Protein AF-A0A8S3CAP5-F1 (afdb_monomer_lite)

InterPro domains:
  IPR004045 Glutathione S-transferase, N-terminal [PF02798] (1-27)
  IPR004045 Glutathione S-transferase, N-terminal [PS50404] (1-33)
  IPR036249 Thioredoxin-like superfamily [SSF52833] (1-28)
  IPR050213 Glutathione S-transferase superfamily [PTHR11571] (1-60)

Organism: NCBI:txid392030

Secondary structure (DSSP, 8-state):
--S-S-EEEETTEEEE-HHHHHHHHHHHTT-S-SSHHHHHHHHHHHHHHHHHHHHHHHHH-

Seq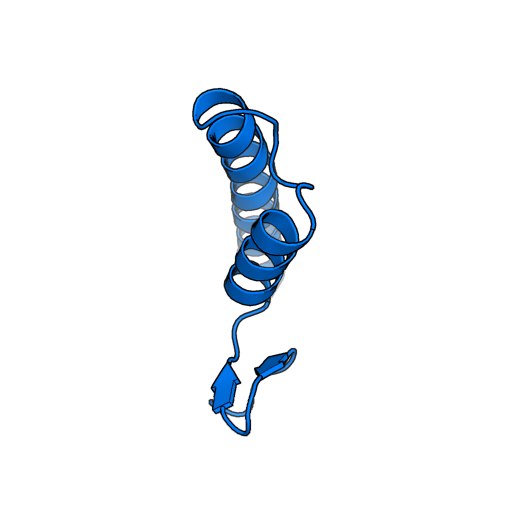uence (61 aa):
PLGQLPVLEIDGGKFPQSLAITRYLARQLKLGGKNDLESLKCDVIVDTMQELNEGYYRAWF

Structure (mmCIF, N/CA/C/O backbone):
data_AF-A0A8S3CAP5-F1
#
_entry.id   AF-A0A8S3CAP5-F1
#
loop_
_atom_site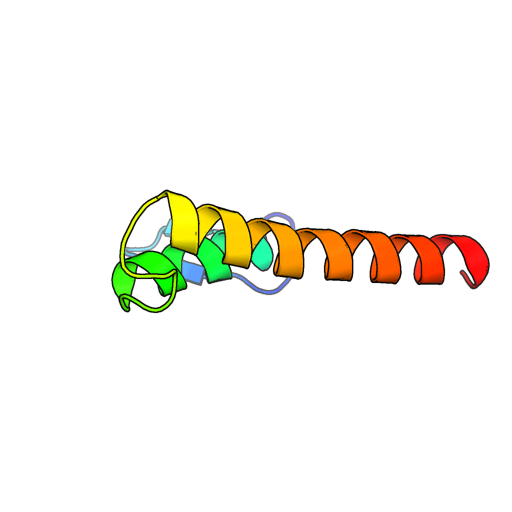.group_PDB
_atom_site.id
_atom_site.type_symbol
_atom_site.label_atom_id
_atom_site.label_alt_id
_atom_site.label_comp_id
_atom_site.label_asym_id
_atom_site.label_entity_id
_atom_site.label_seq_id
_atom_site.pdbx_PDB_ins_code
_atom_site.Cartn_x
_atom_site.Cartn_y
_atom_site.Cartn_z
_atom_site.occupancy
_atom_site.B_iso_or_equiv
_atom_site.auth_seq_id
_atom_site.auth_comp_id
_atom_site.auth_asym_id
_atom_site.auth_atom_id
_atom_site.pdbx_PDB_model_num
ATOM 1 N N . PRO A 1 1 ? -15.979 -2.453 -11.378 1.00 59.16 1 PRO A N 1
ATOM 2 C CA . PRO A 1 1 ? -14.666 -3.144 -11.368 1.00 59.16 1 PRO A CA 1
ATOM 3 C C . PRO A 1 1 ? -13.980 -3.017 -12.734 1.00 59.16 1 PRO A C 1
ATOM 5 O O . PRO A 1 1 ? -14.523 -3.482 -13.728 1.00 59.16 1 PRO A O 1
ATOM 8 N N . LEU A 1 2 ? -12.822 -2.354 -12.789 1.00 79.00 2 LEU A N 1
ATOM 9 C CA . LEU A 1 2 ? -12.078 -2.059 -14.027 1.00 79.00 2 LEU A CA 1
ATOM 10 C C . LEU A 1 2 ? -11.372 -3.302 -14.621 1.00 79.00 2 LEU A C 1
ATOM 12 O O . LEU A 1 2 ? -10.242 -3.205 -15.076 1.00 79.00 2 LEU A O 1
ATOM 16 N N . GLY A 1 3 ? -11.976 -4.490 -14.521 1.00 84.44 3 GLY A N 1
ATOM 17 C CA . GLY A 1 3 ? -11.390 -5.757 -14.989 1.00 84.44 3 GLY A CA 1
ATOM 18 C C . GLY A 1 3 ? -10.112 -6.208 -14.268 1.00 84.44 3 GLY A C 1
ATOM 19 O O . GLY A 1 3 ? -9.536 -7.221 -14.640 1.00 84.44 3 GLY A O 1
ATOM 20 N N . GLN A 1 4 ? -9.671 -5.479 -13.243 1.00 88.25 4 GLN A N 1
ATOM 21 C CA . GLN A 1 4 ? -8.427 -5.721 -12.514 1.00 88.25 4 GLN A CA 1
ATOM 22 C C . GLN A 1 4 ? -8.665 -6.403 -11.164 1.00 88.25 4 GLN A C 1
ATOM 24 O O . GLN A 1 4 ? -9.698 -6.189 -10.523 1.00 88.25 4 GLN A O 1
ATOM 29 N N . LEU A 1 5 ? -7.673 -7.178 -10.726 1.00 91.44 5 LEU A N 1
ATOM 30 C CA . LEU A 1 5 ? -7.571 -7.754 -9.386 1.00 91.44 5 LEU A CA 1
ATOM 31 C C . LEU A 1 5 ? -6.384 -7.121 -8.640 1.00 91.44 5 LEU A C 1
ATOM 33 O O . LEU A 1 5 ? -5.410 -6.735 -9.286 1.00 91.44 5 LEU A O 1
ATOM 37 N N . PRO A 1 6 ? -6.425 -7.040 -7.297 1.00 95.06 6 PRO A N 1
ATOM 38 C CA . PRO A 1 6 ? -7.504 -7.468 -6.399 1.00 95.06 6 PRO A CA 1
ATOM 39 C C . PRO A 1 6 ? -8.696 -6.491 -6.355 1.00 95.06 6 PRO A C 1
ATOM 41 O O . PRO A 1 6 ? -8.594 -5.334 -6.767 1.00 95.06 6 PRO A O 1
ATOM 44 N N . VAL A 1 7 ? -9.828 -6.969 -5.823 1.00 96.06 7 VAL A N 1
ATOM 45 C CA . VAL A 1 7 ? -11.050 -6.184 -5.569 1.00 96.06 7 VAL A CA 1
ATOM 46 C C . VAL A 1 7 ? -11.507 -6.422 -4.130 1.00 96.06 7 VAL A C 1
ATOM 48 O O . VAL A 1 7 ? -11.633 -7.571 -3.715 1.00 96.06 7 VAL A O 1
ATOM 51 N N . LEU A 1 8 ? -11.771 -5.344 -3.391 1.00 95.81 8 LEU A N 1
ATOM 52 C CA . LEU A 1 8 ? -12.403 -5.379 -2.072 1.00 95.81 8 LEU A CA 1
ATOM 53 C C . LEU A 1 8 ? -13.905 -5.114 -2.217 1.00 95.81 8 LEU A C 1
ATOM 55 O O . LEU A 1 8 ? -14.300 -4.178 -2.915 1.00 95.81 8 LEU A O 1
ATOM 59 N N . GLU A 1 9 ? -14.733 -5.918 -1.554 1.00 95.94 9 GLU A N 1
ATOM 60 C CA . GLU A 1 9 ? -16.188 -5.748 -1.523 1.00 95.94 9 GLU A 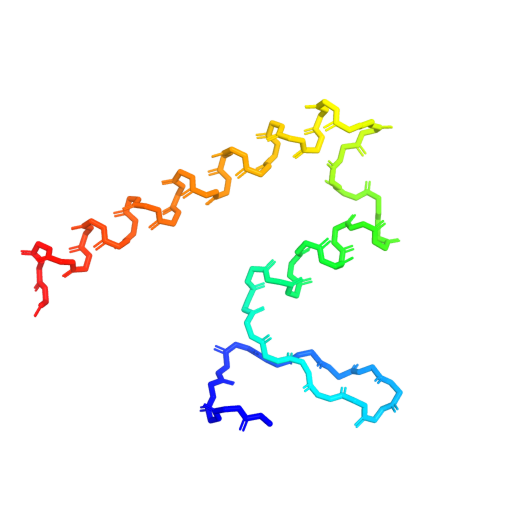CA 1
ATOM 61 C C . GLU A 1 9 ? -16.645 -5.335 -0.119 1.00 95.94 9 GLU A C 1
ATOM 63 O O . GLU A 1 9 ? -16.322 -6.011 0.857 1.00 95.94 9 GLU A O 1
ATOM 68 N N . ILE A 1 10 ? -17.359 -4.210 -0.016 1.00 95.62 10 ILE A N 1
ATOM 69 C CA . ILE A 1 10 ? -17.914 -3.678 1.241 1.00 95.62 10 ILE A CA 1
ATOM 70 C C . ILE A 1 10 ? -19.340 -3.220 0.954 1.00 95.62 10 ILE A C 1
ATOM 72 O O . ILE A 1 10 ? -19.537 -2.380 0.077 1.00 95.62 10 ILE A O 1
ATOM 76 N N . ASP A 1 11 ? -20.321 -3.786 1.659 1.00 94.69 11 ASP A N 1
ATOM 77 C CA . ASP A 1 11 ? -21.747 -3.440 1.536 1.00 94.69 11 ASP A CA 1
ATOM 78 C C . ASP A 1 11 ? -22.262 -3.439 0.081 1.00 94.69 11 ASP A C 1
ATOM 80 O O . ASP A 1 11 ? -23.006 -2.560 -0.351 1.00 94.69 11 ASP A O 1
ATOM 84 N N . GLY A 1 12 ? -21.814 -4.413 -0.720 1.00 94.25 12 GLY A N 1
ATOM 85 C CA . GLY A 1 12 ? -22.150 -4.527 -2.146 1.00 94.25 12 GLY A CA 1
ATOM 86 C C . GLY A 1 12 ? -21.396 -3.559 -3.074 1.00 94.25 12 GLY A C 1
ATOM 87 O O . GLY A 1 12 ? -21.501 -3.672 -4.298 1.00 94.25 12 GLY A O 1
ATOM 88 N N . GLY A 1 13 ? -20.596 -2.638 -2.531 1.00 93.19 13 GLY A N 1
ATOM 89 C CA . GLY A 1 13 ? -19.671 -1.789 -3.280 1.00 93.19 13 GLY A CA 1
ATOM 90 C C . GLY A 1 13 ? -18.373 -2.523 -3.624 1.00 93.19 13 GLY A C 1
ATOM 91 O O . GLY A 1 13 ? -17.782 -3.174 -2.768 1.00 93.19 13 GLY A O 1
ATOM 92 N N . LYS A 1 14 ? -17.903 -2.405 -4.875 1.00 94.94 14 LYS A N 1
ATOM 93 C CA . LYS A 1 14 ? -16.682 -3.069 -5.377 1.00 94.94 14 LYS A CA 1
ATOM 94 C C . LYS A 1 14 ? -15.566 -2.066 -5.652 1.00 94.94 14 LYS A C 1
ATOM 96 O O . LYS A 1 14 ? -15.653 -1.292 -6.609 1.00 94.94 14 LYS A O 1
ATOM 101 N N . PHE A 1 15 ? -14.486 -2.152 -4.882 1.00 94.56 15 PHE A N 1
ATOM 102 C CA . PHE A 1 15 ? -13.351 -1.231 -4.913 1.00 94.56 15 PHE A CA 1
ATOM 103 C C . PHE A 1 15 ? -12.100 -1.939 -5.457 1.00 94.56 15 PHE A C 1
ATOM 105 O O . PHE A 1 15 ? -11.566 -2.822 -4.787 1.00 94.56 15 PHE A O 1
ATOM 112 N N . PRO A 1 16 ? -11.639 -1.613 -6.678 1.00 93.69 16 PRO A N 1
ATOM 113 C CA . PRO A 1 16 ? -10.358 -2.091 -7.197 1.00 93.69 16 PRO A CA 1
ATOM 114 C C . PRO A 1 16 ? -9.193 -1.214 -6.692 1.00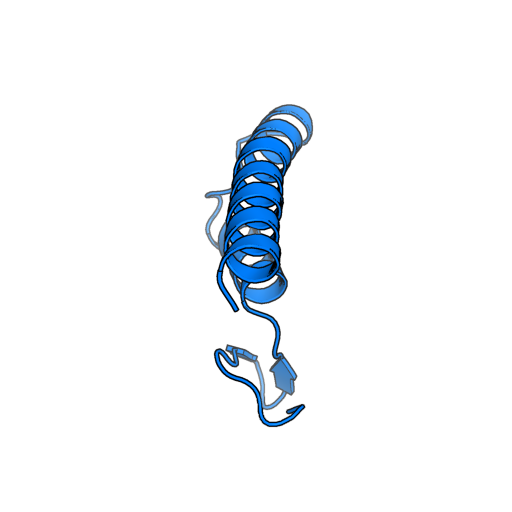 93.69 16 PRO A C 1
ATOM 116 O O . PRO A 1 16 ? -9.433 -0.183 -6.071 1.00 93.69 16 PRO A O 1
ATOM 119 N N . GLN A 1 17 ? -7.956 -1.579 -7.053 1.00 94.38 17 GLN A N 1
ATOM 120 C CA . GLN A 1 17 ? -6.668 -0.960 -6.670 1.00 94.38 17 GLN A CA 1
ATOM 121 C C . GLN A 1 17 ? -6.078 -1.504 -5.365 1.00 94.38 17 GLN A C 1
ATOM 123 O O . GLN A 1 17 ? -6.467 -1.109 -4.266 1.00 94.38 17 GLN A O 1
ATOM 128 N N . SER A 1 18 ? -5.070 -2.371 -5.499 1.00 94.75 18 SER A N 1
ATOM 129 C CA . SER A 1 18 ? -4.402 -3.057 -4.384 1.00 94.75 18 SER A CA 1
ATOM 130 C C . SER A 1 18 ? -3.920 -2.101 -3.292 1.00 94.75 18 SER A C 1
ATOM 132 O O . SER A 1 18 ? -4.234 -2.309 -2.126 1.00 94.75 18 SER A O 1
ATOM 134 N N . LEU A 1 19 ? -3.225 -1.017 -3.647 1.00 95.25 19 LEU A N 1
ATOM 135 C CA . LEU A 1 19 ? -2.707 -0.062 -2.661 1.00 95.25 19 LEU A CA 1
ATOM 136 C C . LEU A 1 19 ? -3.804 0.717 -1.931 1.00 95.25 19 LEU A C 1
ATOM 138 O O . LEU A 1 19 ? -3.681 0.988 -0.735 1.00 95.25 19 LEU A O 1
ATOM 142 N N . ALA A 1 20 ? -4.890 1.071 -2.621 1.00 94.62 20 ALA A N 1
ATOM 143 C CA . ALA A 1 20 ? -6.020 1.746 -1.990 1.00 94.62 20 ALA A CA 1
ATOM 144 C C . ALA A 1 20 ? -6.718 0.819 -0.983 1.00 94.62 20 ALA A C 1
ATOM 146 O O . ALA A 1 20 ? -7.004 1.236 0.142 1.00 94.62 20 ALA A O 1
ATOM 147 N N . ILE A 1 21 ? -6.911 -0.448 -1.366 1.00 96.44 21 ILE A N 1
ATOM 148 C CA . ILE A 1 21 ? -7.448 -1.514 -0.512 1.00 96.44 21 ILE A CA 1
ATOM 149 C C . ILE A 1 21 ? -6.566 -1.700 0.728 1.00 96.44 21 ILE A C 1
ATOM 151 O O . ILE A 1 21 ? -7.068 -1.638 1.852 1.00 96.44 21 ILE A O 1
ATOM 155 N N . THR A 1 22 ? -5.252 -1.862 0.543 1.00 95.88 22 THR A N 1
ATOM 156 C CA . THR A 1 22 ? -4.298 -2.057 1.645 1.00 95.88 22 THR A CA 1
ATOM 157 C C . THR A 1 22 ? -4.318 -0.880 2.613 1.00 95.88 22 THR A C 1
ATOM 159 O O . THR A 1 22 ? -4.431 -1.093 3.818 1.00 95.88 22 THR A O 1
ATOM 162 N N . ARG A 1 23 ? -4.288 0.365 2.117 1.00 94.62 23 ARG A N 1
ATOM 163 C CA . ARG A 1 23 ? -4.357 1.555 2.981 1.00 94.62 23 ARG A CA 1
ATOM 164 C C . ARG A 1 23 ? -5.679 1.657 3.735 1.00 94.62 23 ARG A C 1
ATOM 166 O O . ARG A 1 23 ? -5.682 2.016 4.910 1.00 94.62 23 ARG A O 1
ATOM 173 N N . TYR A 1 24 ? -6.802 1.341 3.091 1.00 95.62 24 TYR A N 1
ATOM 174 C CA . TYR A 1 24 ? -8.099 1.313 3.765 1.00 95.62 24 TYR A CA 1
ATOM 175 C C . TYR A 1 24 ? -8.103 0.298 4.917 1.00 95.62 24 TYR A C 1
ATOM 177 O O . TYR A 1 24 ? -8.394 0.673 6.055 1.00 95.62 24 TYR A O 1
ATOM 185 N N . LEU A 1 25 ? -7.705 -0.950 4.652 1.00 96.44 25 LEU A N 1
ATOM 186 C CA . LEU A 1 25 ? -7.668 -2.011 5.662 1.00 96.44 25 LEU A CA 1
ATOM 187 C C . LEU A 1 25 ? -6.654 -1.720 6.773 1.00 96.44 25 LEU A C 1
ATOM 189 O O . LEU A 1 25 ? -6.954 -1.952 7.941 1.00 96.44 25 LEU A O 1
ATOM 193 N N . ALA A 1 26 ? -5.495 -1.146 6.445 1.00 96.12 26 ALA A N 1
ATOM 194 C CA . ALA A 1 26 ? -4.501 -0.755 7.438 1.00 96.12 26 ALA A CA 1
ATOM 195 C C . ALA A 1 26 ? -5.055 0.270 8.439 1.00 96.12 26 ALA A C 1
ATOM 197 O O . ALA A 1 26 ? -4.760 0.179 9.629 1.00 96.12 26 ALA A O 1
ATOM 198 N N . ARG A 1 27 ? -5.906 1.206 7.998 1.00 93.25 27 ARG A N 1
ATOM 199 C CA . ARG A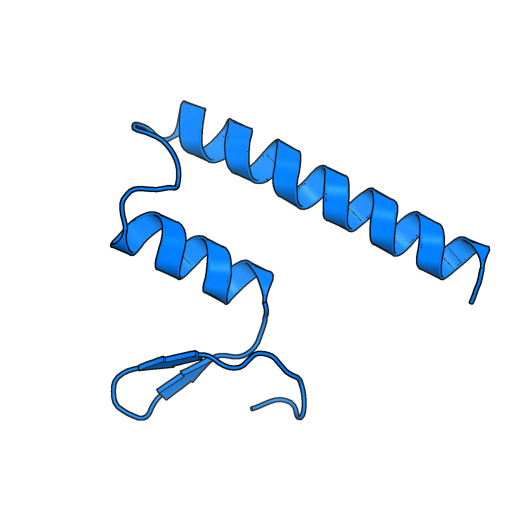 1 27 ? -6.588 2.144 8.906 1.00 93.25 27 ARG A CA 1
ATOM 200 C C . ARG A 1 27 ? -7.648 1.442 9.754 1.00 93.25 27 ARG A C 1
ATOM 202 O O . ARG A 1 27 ? -7.658 1.630 10.967 1.00 93.25 27 ARG A O 1
ATOM 209 N N . GLN A 1 28 ? -8.493 0.605 9.145 1.00 95.25 28 GLN A N 1
ATOM 210 C CA . GLN A 1 28 ? -9.545 -0.133 9.865 1.00 95.25 28 GLN A CA 1
ATOM 211 C C . GLN A 1 28 ? -8.969 -1.058 10.949 1.00 95.25 28 GLN A C 1
ATOM 213 O O . GLN A 1 28 ? -9.512 -1.153 12.048 1.00 95.25 28 GLN A O 1
ATOM 218 N N . LEU A 1 29 ? -7.837 -1.700 10.656 1.00 96.31 29 LEU A N 1
ATOM 219 C CA . LEU A 1 29 ? -7.175 -2.664 11.536 1.00 96.31 29 LEU A CA 1
ATOM 220 C C . LEU A 1 29 ? -6.083 -2.042 12.421 1.00 96.31 29 LEU A C 1
ATOM 222 O O . LEU A 1 29 ? -5.420 -2.767 13.158 1.00 96.31 29 LEU A O 1
ATOM 226 N N . LYS A 1 30 ? -5.891 -0.716 12.373 1.00 94.69 30 LYS A N 1
ATOM 227 C CA . LYS A 1 30 ? -4.860 0.016 13.139 1.00 94.69 30 LYS A CA 1
ATOM 228 C C . LYS A 1 30 ? -3.428 -0.489 12.887 1.00 94.69 30 LYS A C 1
ATOM 230 O O . LYS A 1 30 ? -2.608 -0.551 13.799 1.00 94.69 30 LYS A O 1
ATOM 235 N N . LEU A 1 31 ? -3.132 -0.829 11.634 1.00 95.19 31 LEU A N 1
ATOM 236 C CA . LEU A 1 31 ? -1.825 -1.301 11.159 1.00 95.19 31 LEU A CA 1
ATOM 237 C C . LEU A 1 31 ? -0.987 -0.196 10.491 1.00 95.19 31 LEU A C 1
ATOM 239 O O . LEU A 1 31 ? 0.183 -0.415 10.207 1.00 95.19 31 LEU A O 1
ATOM 243 N N . GLY A 1 32 ? -1.568 0.980 10.234 1.00 91.19 32 GLY A N 1
ATOM 244 C CA . GLY A 1 32 ? -0.910 2.091 9.534 1.00 91.19 32 GLY A CA 1
ATOM 245 C C . GLY A 1 32 ? -0.014 2.991 10.392 1.00 91.19 32 GLY A C 1
ATOM 246 O O . GLY A 1 32 ? 0.414 4.015 9.897 1.00 91.19 32 GLY A O 1
ATOM 247 N N . GLY A 1 33 ? 0.260 2.662 11.657 1.00 90.94 33 GLY A N 1
ATOM 248 C CA . GLY A 1 33 ? 0.959 3.554 12.595 1.00 90.94 33 GLY A CA 1
ATOM 249 C C . GLY A 1 33 ? 0.014 4.256 13.576 1.00 90.94 33 GLY A C 1
ATOM 250 O O . GLY A 1 33 ? -1.207 4.248 13.416 1.00 90.94 33 GLY A O 1
ATOM 251 N N . LYS A 1 34 ? 0.571 4.818 14.653 1.00 93.81 34 LYS A N 1
ATOM 252 C CA . LYS A 1 34 ? -0.195 5.387 15.780 1.00 93.81 34 LYS A CA 1
ATOM 253 C C . LYS A 1 34 ? -0.615 6.841 15.572 1.00 93.81 34 LYS A C 1
ATOM 255 O O . LYS A 1 34 ? -1.455 7.340 16.315 1.00 93.81 34 LYS A O 1
ATOM 260 N N . ASN A 1 35 ? 0.007 7.529 14.622 1.00 94.44 35 ASN A N 1
ATOM 261 C CA . ASN A 1 35 ? -0.245 8.928 14.294 1.00 94.44 35 ASN A CA 1
ATOM 262 C C . ASN A 1 35 ? 0.058 9.190 12.810 1.00 94.44 35 ASN A C 1
ATOM 264 O O . ASN A 1 35 ? 0.591 8.324 12.108 1.00 94.44 35 ASN A O 1
ATOM 268 N N . ASP A 1 36 ? -0.260 10.398 12.351 1.00 94.75 36 ASP A N 1
ATOM 269 C CA . ASP A 1 36 ? -0.097 10.802 10.951 1.00 94.75 36 ASP A CA 1
ATOM 270 C C . ASP A 1 36 ? 1.361 10.722 10.483 1.00 94.75 36 ASP A C 1
ATOM 272 O O . ASP A 1 36 ? 1.628 10.333 9.350 1.00 94.75 36 ASP A O 1
ATOM 276 N N . LEU A 1 37 ? 2.322 11.021 11.365 1.00 97.06 37 LEU A N 1
ATOM 277 C CA . LEU A 1 37 ? 3.744 10.960 11.030 1.00 97.06 37 LEU A CA 1
ATOM 278 C C . LEU A 1 37 ? 4.231 9.515 10.845 1.00 97.06 37 LEU A C 1
ATOM 280 O O . LEU A 1 37 ? 5.038 9.246 9.958 1.00 97.06 37 LEU A O 1
ATOM 284 N N . GLU A 1 38 ? 3.769 8.577 11.671 1.00 96.38 38 GLU A N 1
ATOM 285 C CA . GLU A 1 38 ? 4.058 7.149 11.488 1.00 96.38 38 GLU A CA 1
ATOM 286 C C . GLU A 1 38 ? 3.376 6.594 10.234 1.00 96.38 38 GLU A C 1
ATOM 288 O O . GLU A 1 38 ? 4.008 5.851 9.486 1.00 96.38 38 GLU A O 1
ATOM 293 N N . SER A 1 39 ? 2.145 7.032 9.954 1.00 95.06 39 SER A N 1
ATOM 294 C CA . SER A 1 39 ? 1.422 6.664 8.729 1.00 95.06 39 SER A CA 1
ATOM 295 C C . SER A 1 39 ? 2.140 7.144 7.477 1.00 95.06 39 SER A C 1
ATOM 297 O O . SER A 1 39 ? 2.342 6.365 6.548 1.00 95.06 39 SER A O 1
ATOM 299 N N . LEU A 1 40 ? 2.632 8.384 7.494 1.00 96.06 40 LEU A N 1
ATOM 300 C CA . LEU A 1 40 ? 3.446 8.933 6.415 1.00 96.06 40 LEU A CA 1
ATOM 301 C C . LEU A 1 40 ? 4.708 8.096 6.174 1.00 96.06 40 LEU A C 1
ATOM 303 O O . LEU A 1 40 ? 5.063 7.834 5.029 1.00 96.06 40 LEU A O 1
ATOM 307 N N . LYS A 1 41 ? 5.386 7.639 7.234 1.00 96.94 41 LYS A N 1
ATOM 308 C CA . LYS A 1 41 ? 6.567 6.770 7.091 1.00 96.94 41 LYS A CA 1
ATOM 309 C C . LYS A 1 41 ? 6.213 5.427 6.450 1.00 96.94 41 LYS A C 1
ATOM 311 O O . LYS A 1 41 ? 6.983 4.942 5.625 1.00 96.94 41 LYS A O 1
ATOM 316 N N . CYS A 1 42 ? 5.073 4.834 6.808 1.00 95.62 42 CYS A N 1
ATOM 317 C CA . CYS A 1 42 ? 4.582 3.618 6.157 1.00 95.62 42 CYS A CA 1
ATOM 318 C C . CYS A 1 42 ? 4.302 3.851 4.667 1.00 95.62 42 CYS A C 1
ATOM 320 O O . CYS A 1 42 ? 4.742 3.050 3.843 1.00 95.62 42 CYS A O 1
ATOM 322 N N . ASP A 1 43 ? 3.636 4.954 4.324 1.00 95.00 43 ASP A N 1
ATOM 323 C CA . ASP A 1 43 ? 3.336 5.308 2.934 1.00 95.00 43 ASP A CA 1
ATOM 324 C C . ASP A 1 43 ? 4.618 5.513 2.114 1.00 95.00 43 ASP A C 1
ATOM 326 O O . ASP A 1 43 ? 4.737 4.944 1.033 1.00 95.00 43 ASP A O 1
ATOM 330 N N . VAL A 1 44 ? 5.629 6.200 2.663 1.00 97.62 44 VAL A N 1
ATOM 331 C CA . VAL A 1 44 ? 6.940 6.365 2.004 1.00 97.62 44 VAL A CA 1
ATOM 332 C C . VAL A 1 44 ? 7.566 5.014 1.649 1.00 97.62 44 VAL A C 1
ATOM 334 O O . VAL A 1 44 ? 8.052 4.844 0.532 1.00 97.62 44 VAL A O 1
ATOM 337 N N . ILE A 1 45 ? 7.549 4.039 2.565 1.00 96.56 45 ILE A N 1
ATOM 338 C CA . ILE A 1 45 ? 8.116 2.704 2.308 1.00 96.56 45 ILE A CA 1
ATOM 339 C C . ILE A 1 45 ? 7.345 1.998 1.187 1.00 96.56 45 ILE A C 1
ATOM 341 O O . ILE A 1 45 ? 7.954 1.440 0.273 1.00 96.56 45 ILE A O 1
ATOM 345 N N . VAL A 1 46 ? 6.013 2.010 1.260 1.00 95.75 46 VAL A N 1
ATOM 346 C CA . VAL A 1 46 ? 5.145 1.322 0.296 1.00 95.75 46 VAL A CA 1
ATOM 347 C C . VAL A 1 46 ? 5.278 1.929 -1.101 1.00 95.75 46 VAL A C 1
ATOM 349 O O . VAL A 1 46 ? 5.437 1.184 -2.070 1.00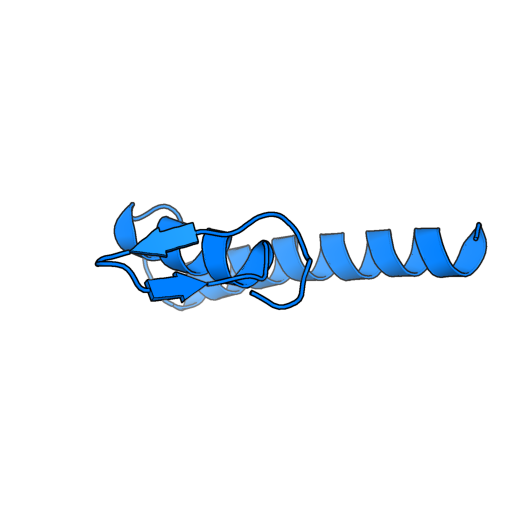 95.75 46 VAL A O 1
ATOM 352 N N . ASP A 1 47 ? 5.265 3.256 -1.204 1.00 96.44 47 ASP A N 1
ATOM 353 C CA . ASP A 1 47 ? 5.360 3.956 -2.484 1.00 96.44 47 ASP A CA 1
ATOM 354 C C . ASP A 1 47 ? 6.770 3.809 -3.089 1.00 96.44 47 ASP A C 1
ATOM 356 O O . ASP A 1 47 ? 6.889 3.536 -4.282 1.00 96.44 47 ASP A O 1
ATOM 360 N N . THR A 1 48 ? 7.833 3.808 -2.268 1.00 97.88 48 THR A N 1
ATOM 361 C CA . THR A 1 48 ? 9.201 3.488 -2.733 1.00 97.88 48 THR A CA 1
ATOM 362 C C . THR A 1 48 ? 9.270 2.089 -3.360 1.00 97.88 48 THR A C 1
ATOM 364 O O . THR A 1 48 ? 9.895 1.896 -4.402 1.00 97.88 48 THR A O 1
ATOM 367 N N . MET A 1 49 ? 8.621 1.086 -2.755 1.00 96.94 49 MET A N 1
ATOM 368 C CA . MET A 1 49 ? 8.576 -0.268 -3.326 1.00 96.94 49 MET A CA 1
ATOM 369 C C . MET A 1 49 ? 7.810 -0.311 -4.653 1.00 96.94 49 MET A C 1
ATOM 371 O O . MET A 1 49 ? 8.195 -1.067 -5.547 1.00 96.94 49 MET A O 1
ATOM 375 N N . GLN A 1 50 ? 6.755 0.497 -4.803 1.00 96.00 50 GLN A N 1
ATOM 376 C CA . GLN A 1 50 ? 6.055 0.613 -6.081 1.00 96.00 50 GLN A CA 1
ATOM 377 C C . GLN A 1 50 ? 6.946 1.227 -7.156 1.00 96.00 50 GLN A C 1
ATOM 379 O O . GLN A 1 50 ? 7.080 0.653 -8.232 1.00 96.00 50 GLN A O 1
ATOM 384 N N . GLU A 1 51 ? 7.616 2.337 -6.857 1.00 96.62 51 GLU A N 1
ATOM 385 C CA . GLU A 1 51 ? 8.517 2.993 -7.808 1.00 96.62 51 GLU A CA 1
ATOM 386 C C . GLU A 1 51 ? 9.636 2.053 -8.282 1.00 96.62 51 GLU A C 1
ATOM 388 O O . GLU A 1 51 ? 9.965 2.026 -9.472 1.00 96.62 51 GLU A O 1
ATOM 393 N N . LEU A 1 52 ? 10.187 1.233 -7.377 1.00 97.44 52 LEU A N 1
ATOM 394 C CA . LEU A 1 52 ? 11.168 0.198 -7.719 1.00 97.44 52 LEU A CA 1
ATOM 395 C C . LEU A 1 52 ? 10.583 -0.866 -8.651 1.00 97.44 52 LEU A C 1
ATOM 397 O O . LEU A 1 52 ? 11.219 -1.242 -9.635 1.00 97.44 52 LEU A O 1
ATOM 401 N N . ASN A 1 53 ? 9.379 -1.345 -8.349 1.00 95.94 53 ASN A N 1
ATOM 402 C CA . ASN A 1 53 ? 8.682 -2.344 -9.149 1.00 95.94 53 ASN A CA 1
ATOM 403 C C . ASN A 1 53 ? 8.356 -1.804 -10.550 1.00 95.94 53 ASN A C 1
ATOM 405 O O . ASN A 1 53 ? 8.636 -2.464 -11.546 1.00 95.94 53 ASN A O 1
ATOM 409 N N . GLU A 1 54 ? 7.851 -0.576 -10.651 1.00 95.88 54 GLU A N 1
ATOM 410 C CA . GLU A 1 54 ? 7.649 0.105 -11.930 1.00 95.88 54 GLU A CA 1
ATOM 411 C C . GLU A 1 54 ? 8.961 0.302 -12.694 1.00 95.88 54 GLU A C 1
ATOM 413 O O . GLU A 1 54 ? 9.008 0.087 -13.904 1.00 95.88 54 GLU A O 1
ATOM 418 N N . GLY A 1 55 ? 10.031 0.704 -12.003 1.00 97.50 55 GLY A N 1
ATOM 419 C CA . GLY A 1 55 ? 11.360 0.843 -12.592 1.00 97.50 55 GLY A CA 1
ATOM 420 C C . GLY A 1 55 ? 11.876 -0.476 -13.161 1.00 97.50 55 GLY A C 1
ATOM 421 O O . GLY A 1 55 ? 12.400 -0.495 -14.274 1.00 97.50 55 GLY A O 1
ATOM 422 N N . TYR A 1 56 ? 11.667 -1.576 -12.437 1.00 97.56 56 TYR A N 1
ATOM 423 C CA . TYR A 1 56 ? 11.947 -2.923 -12.918 1.00 97.56 56 TYR A CA 1
ATOM 424 C C . TYR A 1 56 ? 11.109 -3.250 -14.160 1.00 97.56 56 TYR A C 1
ATOM 426 O O . TYR A 1 56 ? 11.680 -3.592 -15.191 1.00 97.56 56 TYR A O 1
ATOM 434 N N . TYR A 1 57 ? 9.785 -3.074 -14.120 1.00 96.81 57 TYR A N 1
ATOM 435 C CA . TYR A 1 57 ? 8.946 -3.355 -15.287 1.00 96.81 57 TYR A CA 1
ATOM 436 C C . TYR A 1 57 ? 9.392 -2.563 -16.517 1.00 96.81 57 TYR A C 1
ATOM 438 O O . TYR A 1 57 ? 9.600 -3.166 -17.560 1.00 96.81 57 TYR A O 1
ATOM 446 N N . ARG A 1 58 ? 9.646 -1.256 -16.375 1.00 95.62 58 ARG A N 1
ATOM 447 C CA . ARG A 1 58 ? 10.119 -0.399 -17.478 1.00 95.62 58 ARG A CA 1
ATOM 448 C C . ARG A 1 58 ? 11.463 -0.829 -18.069 1.00 95.62 58 ARG A C 1
ATOM 450 O O . ARG A 1 58 ? 11.742 -0.504 -19.217 1.00 95.62 58 ARG A O 1
ATOM 457 N N . ALA A 1 59 ? 12.329 -1.462 -17.281 1.00 96.88 59 ALA A N 1
ATOM 458 C CA . ALA A 1 59 ? 13.654 -1.871 -17.736 1.00 96.88 59 ALA A CA 1
ATOM 459 C C . ALA A 1 59 ? 13.643 -3.227 -18.459 1.00 96.88 59 ALA A C 1
ATOM 461 O O . ALA A 1 59 ? 14.521 -3.474 -19.285 1.00 96.88 59 ALA A O 1
ATOM 462 N N . TRP A 1 60 ? 12.691 -4.104 -18.130 1.00 94.81 60 TRP A N 1
ATOM 463 C CA . TRP A 1 60 ? 12.732 -5.518 -18.519 1.00 94.81 60 TRP A CA 1
ATOM 464 C C . TRP A 1 60 ? 11.539 -5.990 -19.366 1.00 94.81 60 TRP A C 1
ATOM 466 O O . TRP A 1 60 ? 11.628 -7.078 -19.937 1.00 94.81 60 TRP A O 1
ATOM 476 N N . PHE A 1 61 ? 10.461 -5.207 -19.473 1.00 89.94 61 PHE A N 1
ATOM 477 C CA . PHE A 1 61 ? 9.265 -5.503 -20.274 1.00 89.94 61 PHE A CA 1
ATOM 478 C C . PHE A 1 61 ? 8.860 -4.297 -21.126 1.00 89.94 61 PHE A C 1
ATOM 480 O O . PHE A 1 61 ? 8.412 -4.535 -22.270 1.00 89.94 61 PHE A O 1
#

pLDDT: mean 94.17, std 5.45, range [59.16, 97.88]

Radius of gyration: 14.03 Å; chains: 1; bounding box: 36×19×36 Å

Foldseek 3Di:
DVPDDDWDADPNDIDDDPVVVVLVVCVVVVVCDDDPVSNVVVVVVVVVVVVVVVVVVVVPD